Protein AF-A0A5K1D3H4-F1 (afdb_monomer_lite)

Secondary structure (DSSP, 8-state):
-HHHHHHHTT--SEEEETTEEEEEEPPTTS----EEEEEEEETGGGGGGT---EEEEEEEPPPGGG---------

Foldseek 3Di:
DVVVVQLVVLAAQWEAEPPDPDIDGRDNPRHNFKHKYKYQWAPPVCVVVVDDIDMDMDIDGDDPVPPDPPPPVDD

Organism: NCBI:txid210225

Radius of gyration: 14.48 Å; chains: 1; bounding box: 37×28×36 Å

Sequence (75 aa):
VFSNCLKSSGRTGIIASEEEDVPVAVEESYSGNYIVVFDPLDGSSNIDAAVSTGSIFGIYSPNDECLADVEVDGT

Structure (mmCIF, N/CA/C/O backbone):
data_AF-A0A5K1D3H4-F1
#
_entry.id   AF-A0A5K1D3H4-F1
#
loop_
_atom_site.group_PDB
_atom_site.id
_atom_site.type_symbol
_atom_site.label_atom_id
_atom_site.label_alt_id
_atom_site.label_comp_id
_atom_site.label_asym_id
_atom_site.label_entity_id
_atom_site.label_seq_id
_atom_site.pdbx_PDB_ins_code
_atom_site.Cartn_x
_atom_site.Cartn_y
_atom_site.Cartn_z
_atom_site.occupancy
_atom_site.B_iso_or_equiv
_atom_site.auth_seq_id
_atom_site.auth_comp_id
_atom_site.auth_asym_id
_atom_site.auth_atom_id
_atom_site.pdbx_PDB_model_num
ATOM 1 N N . VAL A 1 1 ? 9.436 0.849 5.172 1.00 76.25 1 VAL A N 1
ATOM 2 C CA . VAL A 1 1 ? 9.445 2.226 5.741 1.00 76.25 1 VAL A CA 1
ATOM 3 C C . VAL A 1 1 ? 8.051 2.837 5.723 1.00 76.25 1 VAL A C 1
ATOM 5 O O . VAL A 1 1 ? 7.527 3.095 6.795 1.00 76.25 1 VAL A O 1
ATOM 8 N N . PHE A 1 2 ? 7.420 2.978 4.552 1.00 77.12 2 PHE A N 1
ATOM 9 C CA . PHE A 1 2 ? 6.087 3.580 4.411 1.00 77.12 2 PHE A CA 1
ATOM 10 C C . PHE A 1 2 ? 4.995 2.900 5.260 1.00 77.12 2 PHE A C 1
ATOM 12 O O . PHE A 1 2 ? 4.341 3.573 6.050 1.00 77.12 2 PHE A O 1
ATOM 19 N N . SER A 1 3 ? 4.885 1.565 5.211 1.00 73.94 3 SER A N 1
ATOM 20 C CA . SER A 1 3 ? 3.943 0.801 6.055 1.00 73.94 3 SER A CA 1
ATOM 21 C C . SER A 1 3 ? 4.151 1.052 7.559 1.00 73.94 3 SER A C 1
ATOM 23 O O . SER A 1 3 ? 3.194 1.294 8.287 1.00 73.94 3 SER A O 1
ATOM 25 N N . ASN A 1 4 ? 5.402 1.116 8.032 1.00 80.31 4 ASN A N 1
ATOM 26 C CA . ASN A 1 4 ? 5.691 1.428 9.438 1.00 80.31 4 ASN A CA 1
ATOM 27 C C . ASN A 1 4 ? 5.309 2.872 9.803 1.00 80.31 4 ASN A C 1
ATOM 29 O O . ASN A 1 4 ? 4.778 3.100 10.888 1.00 80.31 4 ASN A O 1
ATOM 33 N N . CYS A 1 5 ? 5.528 3.836 8.903 1.00 81.12 5 CYS A N 1
ATOM 34 C CA . CYS A 1 5 ? 5.090 5.219 9.099 1.00 81.12 5 CYS A CA 1
ATOM 35 C C . CYS A 1 5 ? 3.559 5.314 9.190 1.00 81.12 5 CYS A C 1
ATOM 37 O O . CYS A 1 5 ? 3.044 5.953 10.107 1.00 81.12 5 CYS A O 1
ATOM 39 N N . LEU A 1 6 ? 2.833 4.624 8.304 1.00 77.81 6 LEU A N 1
ATOM 40 C CA . LEU A 1 6 ? 1.367 4.570 8.305 1.00 77.81 6 LEU A CA 1
ATOM 41 C C . LEU A 1 6 ? 0.801 3.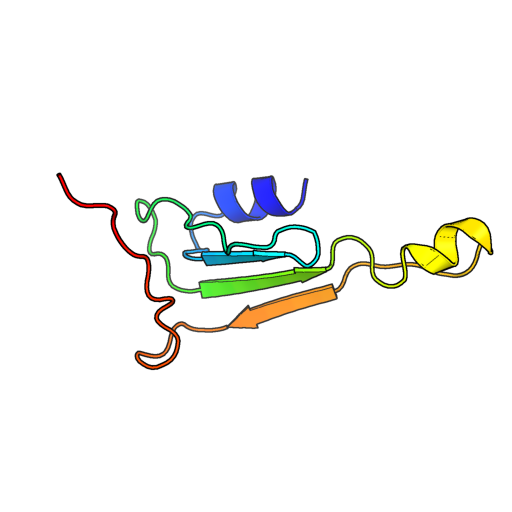907 9.562 1.00 77.81 6 LEU A C 1
ATOM 43 O O . LEU A 1 6 ? -0.156 4.428 10.136 1.00 77.81 6 LEU A O 1
ATOM 47 N N . LYS A 1 7 ? 1.419 2.810 10.014 1.00 74.81 7 LYS A N 1
ATOM 48 C CA . LYS A 1 7 ? 1.080 2.134 11.275 1.00 74.81 7 LYS A CA 1
ATOM 49 C C . LYS A 1 7 ? 1.299 3.057 12.475 1.00 74.81 7 LYS A C 1
ATOM 51 O O . LYS A 1 7 ? 0.447 3.145 13.348 1.00 74.81 7 LYS A O 1
ATOM 56 N N . SER A 1 8 ? 2.399 3.813 12.485 1.00 77.06 8 SER A N 1
ATOM 57 C CA . SER A 1 8 ? 2.697 4.773 13.559 1.00 77.06 8 SER A CA 1
ATOM 58 C C . SER A 1 8 ? 1.827 6.036 13.535 1.00 77.06 8 SER A C 1
ATOM 60 O O . SER A 1 8 ? 1.740 6.733 14.542 1.00 77.06 8 SER A O 1
ATOM 62 N N . SER A 1 9 ? 1.177 6.345 12.405 1.00 74.88 9 SER A N 1
ATOM 63 C CA . SER A 1 9 ? 0.357 7.552 12.263 1.00 74.88 9 SER A CA 1
ATOM 64 C C . SER A 1 9 ? -0.926 7.505 13.095 1.00 74.88 9 SER A C 1
ATOM 66 O O . SER A 1 9 ? -1.517 8.563 13.310 1.00 74.88 9 SER A O 1
ATOM 68 N N . GLY A 1 10 ? -1.395 6.319 13.499 1.00 70.25 10 GLY A N 1
ATOM 69 C CA . GLY A 1 10 ? -2.633 6.166 14.268 1.00 70.25 10 GLY A CA 1
ATOM 70 C C . GLY A 1 10 ? -3.880 6.712 13.557 1.00 70.25 10 GLY A C 1
ATOM 71 O O . GLY A 1 10 ? -4.775 7.255 14.188 1.00 70.25 10 GLY A O 1
ATOM 72 N N . ARG A 1 11 ? -3.910 6.702 12.222 1.00 70.25 11 ARG A N 1
ATOM 73 C CA . ARG A 1 11 ? -5.076 7.153 11.430 1.00 70.25 11 ARG A CA 1
ATOM 74 C C . ARG A 1 11 ? -5.488 6.142 10.367 1.00 70.25 11 ARG A C 1
ATOM 76 O O . ARG A 1 11 ? -6.502 6.330 9.708 1.00 70.25 11 ARG A O 1
ATOM 83 N N . THR A 1 12 ? -4.690 5.097 10.194 1.00 71.25 12 THR A N 1
ATOM 84 C CA . THR A 1 12 ? -4.854 4.088 9.155 1.00 71.25 12 THR A CA 1
ATOM 85 C C . THR A 1 12 ? -5.468 2.857 9.797 1.00 71.25 12 THR A C 1
ATOM 87 O O . THR A 1 12 ? -4.890 2.359 10.755 1.00 71.25 12 THR A O 1
ATOM 90 N N . GLY A 1 13 ? -6.617 2.398 9.303 1.00 74.88 13 GLY A N 1
ATOM 91 C CA . GLY A 1 13 ? -7.258 1.161 9.765 1.00 74.88 13 GLY A CA 1
ATOM 92 C C . GLY A 1 13 ? -6.859 -0.050 8.923 1.00 74.88 13 GLY A C 1
ATOM 93 O O . GLY A 1 13 ? -6.643 -1.136 9.450 1.00 74.88 13 GLY A O 1
ATOM 94 N N . ILE A 1 14 ? -6.697 0.148 7.612 1.00 79.25 14 ILE A N 1
ATOM 95 C CA . ILE A 1 14 ? -6.350 -0.910 6.657 1.00 79.25 14 ILE A CA 1
ATOM 96 C C . ILE A 1 14 ? -5.245 -0.404 5.730 1.00 79.25 14 ILE A C 1
ATOM 98 O O . ILE A 1 14 ? -5.320 0.722 5.229 1.00 79.25 14 ILE A O 1
ATOM 102 N N . ILE A 1 15 ? -4.229 -1.236 5.499 1.00 82.94 15 ILE A N 1
ATOM 103 C CA . ILE A 1 15 ? -3.160 -0.994 4.526 1.00 82.94 15 ILE A CA 1
ATOM 104 C C . ILE A 1 15 ? -3.178 -2.113 3.485 1.00 82.94 15 ILE A C 1
ATOM 106 O O . ILE A 1 15 ? -2.973 -3.270 3.835 1.00 82.94 15 ILE A O 1
ATOM 110 N N . ALA A 1 16 ? -3.359 -1.766 2.214 1.00 83.75 16 ALA A N 1
ATOM 111 C CA . ALA A 1 16 ? -3.164 -2.676 1.087 1.00 83.75 16 ALA A CA 1
ATOM 112 C C . ALA A 1 16 ? -1.907 -2.274 0.303 1.00 83.75 16 ALA A C 1
ATOM 114 O O . ALA A 1 16 ? -1.648 -1.080 0.120 1.00 83.75 16 ALA A O 1
ATOM 115 N N . SER A 1 17 ? -1.126 -3.256 -0.143 1.00 83.81 17 SER A N 1
ATOM 116 C CA . SER A 1 17 ? 0.130 -3.048 -0.869 1.00 83.81 17 SER A CA 1
ATOM 117 C C . SER A 1 17 ? 0.191 -3.956 -2.091 1.00 83.81 17 SER A C 1
ATOM 119 O O . SER A 1 17 ? -0.295 -5.073 -2.009 1.00 83.81 17 SER A O 1
ATOM 121 N N . GLU A 1 18 ? 0.808 -3.514 -3.190 1.00 81.06 18 GLU A N 1
ATOM 122 C CA . GLU A 1 18 ? 1.032 -4.370 -4.376 1.00 81.06 18 GLU A CA 1
ATOM 123 C C . GLU A 1 18 ? 1.857 -5.626 -4.039 1.00 81.06 18 GLU A C 1
ATOM 125 O O . GLU A 1 18 ? 1.543 -6.719 -4.491 1.00 81.06 18 GLU A O 1
ATOM 130 N N . GLU A 1 19 ? 2.826 -5.481 -3.137 1.00 79.62 19 GLU A N 1
ATOM 131 C CA . GLU A 1 19 ? 3.676 -6.571 -2.633 1.00 79.62 19 GLU A CA 1
ATOM 132 C C . GLU A 1 19 ? 2.982 -7.565 -1.669 1.00 79.62 19 GLU A C 1
ATOM 134 O O . GLU A 1 19 ? 3.585 -8.569 -1.295 1.00 79.62 19 GLU A O 1
ATOM 139 N N . GLU A 1 20 ? 1.757 -7.292 -1.199 1.00 79.06 20 GLU A N 1
ATOM 140 C CA . GLU A 1 20 ? 1.070 -8.112 -0.185 1.00 79.06 20 GLU A CA 1
ATOM 141 C C . GLU A 1 20 ? -0.302 -8.577 -0.700 1.00 79.06 20 GLU A C 1
ATOM 143 O O . GLU A 1 20 ? -1.188 -7.758 -0.939 1.00 79.06 20 GLU A O 1
ATOM 148 N N . ASP A 1 21 ? -0.514 -9.894 -0.797 1.00 77.81 21 ASP A N 1
ATOM 149 C CA . ASP A 1 21 ? -1.781 -10.472 -1.287 1.00 77.81 21 ASP A CA 1
ATOM 150 C C . ASP A 1 21 ? -2.983 -10.159 -0.377 1.00 77.81 21 ASP A C 1
ATOM 152 O O . ASP A 1 21 ? -4.126 -10.106 -0.836 1.00 77.81 21 ASP A O 1
ATOM 156 N N . VAL A 1 22 ? -2.740 -9.972 0.926 1.00 78.56 22 VAL A N 1
ATOM 157 C CA . VAL A 1 22 ? -3.790 -9.754 1.928 1.00 78.56 22 VAL A CA 1
ATOM 158 C C . VAL A 1 22 ? -3.616 -8.378 2.575 1.00 78.56 22 VAL A C 1
ATOM 160 O O . VAL A 1 22 ? -2.529 -8.064 3.069 1.00 78.56 22 VAL A O 1
ATOM 163 N N . PRO A 1 23 ? -4.674 -7.546 2.630 1.00 78.44 23 PRO A N 1
ATOM 164 C CA . PRO A 1 23 ? -4.604 -6.254 3.291 1.00 78.44 23 PRO A CA 1
ATOM 165 C C . PRO A 1 23 ? -4.337 -6.415 4.791 1.00 78.44 23 PRO A C 1
ATOM 167 O O . PRO A 1 23 ? -4.948 -7.226 5.486 1.00 78.44 23 PRO A O 1
ATOM 170 N N . VAL A 1 24 ? -3.429 -5.595 5.309 1.00 78.88 24 VAL A N 1
ATOM 171 C CA . VAL A 1 24 ? -3.007 -5.621 6.707 1.00 78.88 24 VAL A CA 1
ATOM 172 C C . VAL A 1 24 ? -3.891 -4.679 7.517 1.00 78.88 24 VAL A C 1
ATOM 174 O O . VAL A 1 24 ? -3.844 -3.458 7.333 1.00 78.88 24 VAL A O 1
ATOM 177 N N . ALA A 1 25 ? -4.659 -5.239 8.451 1.00 71.50 25 ALA A N 1
ATOM 178 C CA . ALA A 1 25 ? -5.350 -4.461 9.471 1.00 71.50 25 ALA A CA 1
ATOM 179 C C . ALA A 1 25 ? -4.332 -3.859 10.453 1.00 71.50 25 ALA A C 1
ATOM 181 O O . ALA A 1 25 ? -3.410 -4.532 10.924 1.00 71.50 25 ALA A O 1
ATOM 182 N N . VAL A 1 26 ? -4.478 -2.573 10.749 1.00 72.06 26 VAL A N 1
ATOM 183 C CA . VAL A 1 26 ? -3.677 -1.869 11.753 1.00 72.06 26 VAL A CA 1
ATOM 184 C C . VAL A 1 26 ? -4.541 -1.729 12.999 1.00 72.06 26 VAL A C 1
ATOM 186 O O . VAL A 1 26 ? -5.685 -1.299 12.890 1.00 72.06 26 VAL A O 1
ATOM 189 N N . GLU A 1 27 ? -4.011 -2.109 14.167 1.00 62.66 27 GLU A N 1
ATOM 190 C CA . GLU A 1 27 ? -4.777 -2.097 15.420 1.00 62.66 27 GLU A CA 1
ATOM 191 C C . GLU A 1 27 ? -5.537 -0.775 15.633 1.00 62.66 27 GLU A C 1
ATOM 193 O O . GLU A 1 27 ? -4.955 0.312 15.639 1.00 62.66 27 GLU A O 1
ATOM 198 N N . GLU A 1 28 ? -6.844 -0.906 15.883 1.00 54.41 28 GLU A N 1
ATOM 199 C CA . GLU A 1 28 ? -7.853 0.155 16.028 1.00 54.41 28 GLU A CA 1
ATOM 200 C C . GLU A 1 28 ? -7.618 1.151 17.175 1.00 54.41 28 GLU A C 1
ATOM 202 O O . GLU A 1 28 ? -8.405 2.085 17.344 1.00 54.41 28 GLU A O 1
ATOM 207 N N . SER A 1 29 ? -6.538 1.007 17.954 1.00 51.47 29 SER A N 1
ATOM 208 C CA . SER A 1 29 ? -6.254 1.848 19.130 1.00 51.47 29 SER A CA 1
ATOM 209 C C . SER A 1 29 ? -6.241 3.353 18.825 1.00 51.47 29 SER A C 1
ATOM 211 O O . SER A 1 29 ? -6.397 4.168 19.734 1.00 51.47 29 SER A O 1
ATOM 213 N N . TYR A 1 30 ? -6.116 3.737 17.553 1.00 51.53 30 TYR A N 1
ATOM 214 C CA . TYR A 1 30 ? -6.308 5.103 17.098 1.00 51.53 30 TYR A CA 1
ATOM 215 C C . TYR A 1 30 ? -7.231 5.150 15.875 1.00 51.53 30 TYR A C 1
ATOM 217 O O . TYR A 1 30 ? -6.764 5.098 14.743 1.00 51.53 30 TYR A O 1
ATOM 225 N N . SER A 1 31 ? -8.544 5.266 16.103 1.00 55.00 31 SER A N 1
ATOM 226 C CA . SER A 1 31 ? -9.530 5.803 15.145 1.00 55.00 31 SER A CA 1
ATOM 227 C C . SER A 1 31 ? -9.245 5.452 13.675 1.00 55.00 31 SER A C 1
ATOM 229 O O . SER A 1 31 ? -8.910 6.352 12.896 1.00 55.00 31 SER A O 1
ATOM 231 N N . GLY A 1 32 ? -9.278 4.158 13.334 1.00 56.94 32 GLY A N 1
ATOM 232 C CA . GLY A 1 32 ? -8.964 3.591 12.015 1.00 56.94 32 GLY A CA 1
ATOM 233 C C . GLY A 1 32 ? -9.890 4.089 10.900 1.00 56.94 32 GLY A C 1
ATOM 234 O O . GLY A 1 32 ? -10.662 3.334 10.329 1.00 56.94 32 GLY A O 1
ATOM 235 N N . ASN A 1 33 ? -9.807 5.380 10.590 1.00 71.56 33 ASN A N 1
ATOM 236 C CA . ASN A 1 33 ? -10.750 6.118 9.756 1.00 71.56 33 ASN A CA 1
ATOM 237 C C . ASN A 1 33 ? -10.254 6.285 8.321 1.00 71.56 33 ASN A C 1
ATOM 239 O O . ASN A 1 33 ? -10.824 7.085 7.587 1.00 71.56 33 ASN A O 1
ATOM 243 N N . TYR A 1 34 ? -9.173 5.608 7.931 1.00 78.38 34 TYR A N 1
ATOM 244 C CA . TYR A 1 34 ? -8.667 5.667 6.567 1.00 78.38 34 TYR A CA 1
ATOM 245 C C . TYR A 1 34 ? -8.137 4.315 6.107 1.00 78.38 34 TYR A C 1
ATOM 247 O O . TYR A 1 34 ? -7.415 3.625 6.833 1.00 78.38 34 TYR A O 1
ATOM 255 N N . ILE A 1 35 ? -8.483 3.976 4.871 1.00 82.25 35 ILE A N 1
ATOM 256 C CA . ILE A 1 35 ? -7.910 2.865 4.120 1.00 82.25 35 ILE A CA 1
ATOM 257 C C . ILE A 1 35 ? -6.805 3.454 3.251 1.00 82.25 35 ILE A C 1
ATOM 259 O O . ILE A 1 35 ? -7.031 4.433 2.535 1.00 82.25 35 ILE A O 1
ATOM 263 N N . VAL A 1 36 ? -5.610 2.878 3.317 1.00 85.25 36 VAL A N 1
ATOM 264 C CA . VAL A 1 36 ? -4.474 3.313 2.503 1.00 85.25 36 VAL A CA 1
ATOM 265 C C . VAL A 1 36 ? -4.071 2.183 1.574 1.00 85.25 36 VAL A C 1
ATOM 267 O O . VAL A 1 36 ? -3.760 1.085 2.023 1.00 85.25 36 VAL A O 1
ATOM 270 N N . VAL A 1 37 ? -4.068 2.464 0.276 1.00 86.69 37 VAL A N 1
ATOM 271 C CA . VAL A 1 37 ? -3.555 1.559 -0.758 1.00 86.69 37 VAL A CA 1
ATOM 272 C C . VAL A 1 37 ? -2.261 2.153 -1.282 1.00 86.69 37 VAL A C 1
ATOM 274 O O . VAL A 1 37 ? -2.189 3.364 -1.500 1.00 86.69 37 VAL A O 1
ATOM 277 N N . PHE A 1 38 ? -1.230 1.340 -1.457 1.00 86.62 38 PHE A N 1
ATOM 278 C CA . PHE A 1 38 ? 0.094 1.835 -1.802 1.00 86.62 38 PHE A CA 1
ATOM 279 C C . PHE A 1 38 ? 0.868 0.870 -2.694 1.00 86.62 38 PHE A C 1
ATOM 281 O O . PHE A 1 38 ? 0.865 -0.333 -2.481 1.00 86.62 38 PHE A O 1
ATOM 288 N N . ASP A 1 39 ? 1.568 1.432 -3.666 1.00 86.75 39 ASP A N 1
ATOM 289 C CA . ASP A 1 39 ? 2.578 0.767 -4.471 1.00 86.75 39 ASP A CA 1
ATOM 290 C C . ASP A 1 39 ? 3.951 1.330 -4.050 1.00 86.75 39 ASP A C 1
ATOM 292 O O . ASP A 1 39 ? 4.229 2.521 -4.279 1.00 86.75 39 ASP A O 1
ATOM 296 N N . PRO A 1 40 ? 4.795 0.530 -3.369 1.00 78.69 40 PRO A N 1
ATOM 297 C CA . PRO A 1 40 ? 6.113 0.974 -2.941 1.00 78.69 40 PRO A CA 1
ATOM 298 C C . PRO A 1 40 ? 7.029 1.351 -4.079 1.00 78.69 40 PRO A C 1
ATOM 300 O O . PRO A 1 40 ? 7.908 2.198 -3.868 1.00 78.69 40 PRO A O 1
ATOM 303 N N . LEU A 1 41 ? 6.851 0.739 -5.240 1.00 80.00 41 LEU A N 1
ATOM 304 C CA . LEU A 1 41 ? 7.793 0.863 -6.324 1.00 80.00 41 LEU A CA 1
ATOM 305 C C . LEU A 1 41 ? 7.084 0.619 -7.657 1.00 80.00 41 LEU A C 1
ATOM 307 O O . LEU A 1 41 ? 7.253 -0.416 -8.300 1.00 80.00 41 LEU A O 1
ATOM 311 N N . ASP A 1 42 ? 6.356 1.647 -8.093 1.00 75.06 42 ASP A N 1
ATOM 312 C CA . ASP A 1 42 ? 5.705 1.658 -9.393 1.00 75.06 42 ASP A CA 1
ATOM 313 C C . ASP A 1 42 ? 6.777 1.545 -10.483 1.00 75.06 42 ASP A C 1
ATOM 315 O O . ASP A 1 42 ? 7.761 2.305 -10.549 1.00 75.06 42 ASP A O 1
ATOM 319 N N . GLY A 1 43 ? 6.610 0.517 -11.309 1.00 68.62 43 GLY A N 1
ATOM 320 C CA . GLY A 1 43 ? 7.592 0.118 -12.300 1.00 68.62 43 GLY A CA 1
ATOM 321 C C . GLY A 1 43 ? 8.841 -0.520 -11.694 1.00 68.62 43 GLY A C 1
ATOM 322 O O . GLY A 1 43 ? 9.944 -0.203 -12.131 1.00 68.62 43 GLY A O 1
ATOM 323 N N . SER A 1 44 ? 8.708 -1.453 -10.751 1.00 73.06 44 SER A N 1
ATOM 324 C CA . SER A 1 44 ? 9.818 -2.304 -10.279 1.00 73.06 44 SER A CA 1
ATOM 325 C C . SER A 1 44 ? 10.607 -2.951 -11.426 1.00 73.06 44 SER A C 1
ATOM 327 O O . SER A 1 44 ? 11.835 -2.990 -11.403 1.00 73.06 44 SER A O 1
ATOM 329 N N . SER A 1 45 ? 9.920 -3.321 -12.510 1.00 71.75 45 SER A N 1
ATOM 330 C CA . SER A 1 45 ? 10.526 -3.819 -13.757 1.00 71.75 45 SER A CA 1
ATOM 331 C C . SER A 1 45 ? 11.386 -2.783 -14.508 1.00 71.75 45 SER A C 1
ATOM 333 O O . SER A 1 45 ? 12.195 -3.146 -15.359 1.00 71.75 45 SER A O 1
ATOM 335 N N . ASN A 1 46 ? 11.242 -1.489 -14.206 1.00 70.12 46 ASN A N 1
ATOM 336 C CA . ASN A 1 46 ? 12.010 -0.396 -14.810 1.00 70.12 46 ASN A CA 1
ATOM 337 C C . ASN A 1 46 ? 13.355 -0.145 -14.108 1.00 70.12 46 ASN A C 1
ATOM 339 O O . ASN A 1 46 ? 14.193 0.570 -14.668 1.00 70.12 46 ASN A O 1
ATOM 343 N N . ILE A 1 47 ? 13.590 -0.742 -12.928 1.00 68.44 47 ILE A N 1
ATOM 344 C CA . ILE A 1 47 ? 14.887 -0.675 -12.231 1.00 68.44 47 ILE A CA 1
ATOM 345 C C . ILE A 1 47 ? 16.005 -1.229 -13.119 1.00 68.44 47 ILE A C 1
ATOM 347 O O . ILE A 1 47 ? 17.048 -0.589 -13.254 1.00 68.44 47 ILE A O 1
ATOM 351 N N . ASP A 1 48 ? 15.764 -2.359 -13.789 1.00 69.31 48 ASP A N 1
ATOM 352 C CA . ASP A 1 48 ? 16.757 -3.019 -14.648 1.00 69.31 48 ASP A CA 1
ATOM 353 C C . ASP A 1 48 ? 17.106 -2.196 -15.899 1.00 69.31 48 ASP A C 1
ATOM 355 O O . ASP A 1 48 ? 18.172 -2.364 -16.494 1.00 69.31 48 ASP A O 1
ATOM 359 N N . ALA A 1 49 ? 16.229 -1.265 -16.283 1.00 73.19 49 ALA A N 1
ATOM 360 C CA . ALA A 1 49 ? 16.416 -0.370 -17.419 1.00 73.19 49 ALA A CA 1
ATOM 361 C C . ALA A 1 49 ? 16.976 1.014 -17.030 1.00 73.19 49 ALA A C 1
ATOM 363 O O . ALA A 1 49 ? 17.175 1.851 -17.912 1.00 73.19 49 ALA A O 1
ATOM 364 N N . ALA A 1 50 ? 17.233 1.271 -15.738 1.00 70.56 50 ALA A N 1
ATOM 365 C CA . ALA A 1 50 ? 17.656 2.573 -15.201 1.00 70.56 50 ALA A CA 1
ATOM 366 C C . ALA A 1 50 ? 16.726 3.745 -15.590 1.00 70.56 50 ALA A C 1
ATOM 368 O O . ALA A 1 50 ? 17.166 4.887 -15.751 1.00 70.56 50 ALA A O 1
ATOM 369 N N . VAL A 1 51 ? 15.433 3.459 -15.751 1.00 78.69 51 VAL A N 1
ATOM 370 C CA . VAL A 1 51 ? 14.389 4.456 -16.029 1.00 78.69 51 VAL A CA 1
ATOM 371 C C . VAL A 1 51 ? 13.822 4.972 -14.698 1.00 78.69 51 VAL A C 1
ATOM 373 O O . VAL A 1 51 ? 14.057 4.394 -13.639 1.00 78.69 51 VAL A O 1
ATOM 376 N N . SER A 1 52 ? 13.104 6.097 -14.720 1.00 76.00 52 SER A N 1
ATOM 377 C CA . SER A 1 52 ? 12.457 6.646 -13.526 1.00 76.00 52 SER A CA 1
ATOM 378 C C . SER A 1 52 ? 11.498 5.640 -12.881 1.00 76.00 52 SER A C 1
ATOM 380 O O . SER A 1 52 ? 10.630 5.095 -13.560 1.00 76.00 52 SER A O 1
ATOM 382 N N . THR A 1 53 ? 11.622 5.479 -11.566 1.00 83.94 53 THR A N 1
ATOM 383 C CA . THR A 1 53 ? 10.674 4.775 -10.690 1.00 83.94 53 THR A CA 1
ATOM 384 C C . THR A 1 53 ? 10.131 5.748 -9.636 1.00 83.94 53 THR A C 1
ATOM 386 O O . THR A 1 53 ? 10.680 6.843 -9.455 1.00 83.94 53 THR A O 1
ATOM 389 N N . GLY A 1 54 ? 9.050 5.382 -8.953 1.00 83.56 54 GLY A N 1
ATOM 390 C CA . GLY A 1 54 ? 8.421 6.176 -7.901 1.00 83.56 54 GLY A CA 1
AT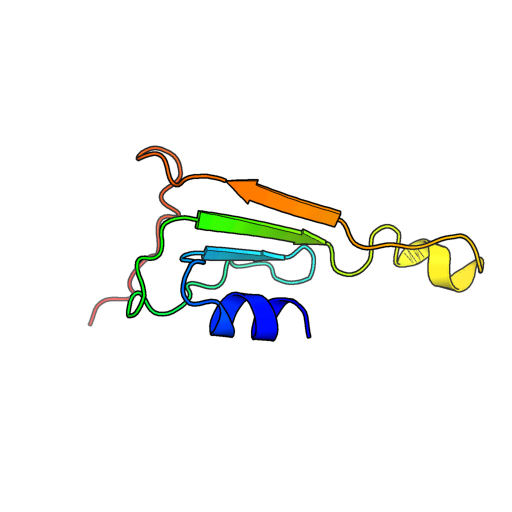OM 391 C C . GLY A 1 54 ? 7.495 5.326 -7.037 1.00 83.56 54 GLY A C 1
ATOM 392 O O . GLY A 1 54 ? 7.389 4.125 -7.234 1.00 83.56 54 GLY A O 1
ATOM 393 N N . SER A 1 55 ? 6.824 5.949 -6.073 1.00 84.06 55 SER A N 1
ATOM 394 C CA . SER A 1 55 ? 5.812 5.274 -5.253 1.00 84.06 55 SER A CA 1
ATOM 395 C C . SER A 1 55 ? 4.455 5.925 -5.482 1.00 84.06 55 SER A C 1
ATOM 397 O O . SER A 1 55 ? 4.368 7.153 -5.588 1.00 84.06 55 SER A O 1
ATOM 399 N N . ILE A 1 56 ? 3.397 5.123 -5.507 1.00 87.81 56 ILE A N 1
ATOM 400 C CA . ILE A 1 56 ? 2.015 5.591 -5.654 1.00 87.81 56 ILE A CA 1
ATOM 401 C C . ILE A 1 56 ? 1.261 5.265 -4.369 1.00 87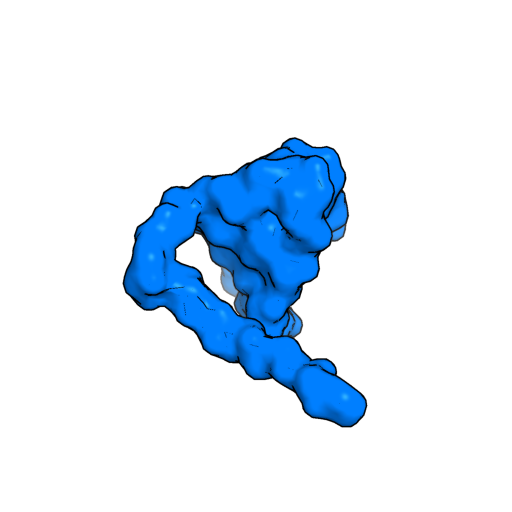.81 56 ILE A C 1
ATOM 403 O O . ILE A 1 56 ? 1.450 4.211 -3.777 1.00 87.81 56 ILE A O 1
ATOM 407 N N . PHE A 1 57 ? 0.394 6.163 -3.905 1.00 88.69 57 PHE A N 1
ATOM 408 C CA . PHE A 1 57 ? -0.508 5.861 -2.795 1.00 88.69 57 PHE A CA 1
ATOM 409 C C . PHE A 1 57 ? -1.862 6.549 -2.964 1.00 88.69 57 PHE A C 1
ATOM 411 O O . PHE A 1 57 ? -1.961 7.631 -3.542 1.00 88.69 57 PHE A O 1
ATOM 418 N N . GLY A 1 58 ? -2.899 5.921 -2.419 1.00 87.19 58 GLY A N 1
ATOM 419 C CA . GLY A 1 58 ? -4.260 6.436 -2.331 1.00 87.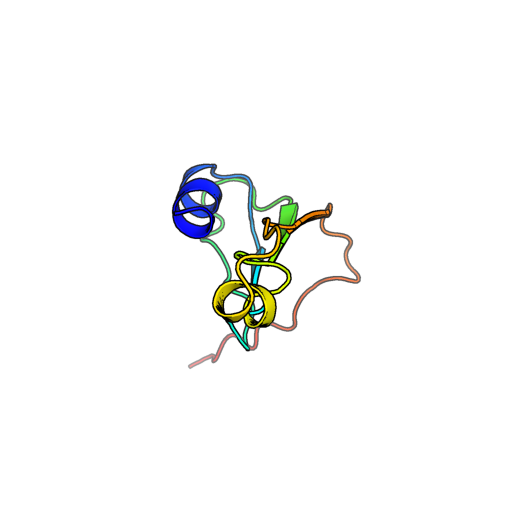19 58 GLY A CA 1
ATOM 420 C C . GLY A 1 58 ? -4.783 6.322 -0.903 1.00 87.19 58 GLY A C 1
ATOM 421 O O . GLY A 1 58 ? -4.553 5.319 -0.231 1.00 87.19 58 GLY A O 1
ATOM 422 N N . ILE A 1 59 ? -5.477 7.361 -0.438 1.00 86.88 59 ILE A N 1
ATOM 423 C CA . ILE A 1 59 ? -6.089 7.414 0.893 1.00 86.88 59 ILE A CA 1
ATOM 424 C C . ILE A 1 59 ? -7.596 7.539 0.706 1.00 86.88 59 ILE A C 1
ATOM 426 O O . ILE A 1 59 ? -8.068 8.476 0.062 1.00 86.88 59 ILE A O 1
ATOM 430 N N . TYR A 1 60 ? -8.339 6.613 1.296 1.00 83.12 60 TYR A N 1
ATOM 431 C CA . TYR A 1 60 ? -9.788 6.529 1.197 1.00 83.12 60 TYR A CA 1
ATOM 432 C C . TYR A 1 60 ? -10.411 6.662 2.579 1.00 83.12 60 TYR A C 1
ATOM 434 O O . TYR A 1 60 ? -9.875 6.153 3.564 1.00 83.12 60 TYR A O 1
ATOM 442 N N . SER A 1 61 ? -11.562 7.327 2.647 1.00 80.81 61 SER A N 1
ATOM 443 C CA . SER A 1 61 ? -12.430 7.228 3.818 1.00 80.81 61 SER A CA 1
ATOM 444 C C . SER A 1 61 ? -13.122 5.862 3.789 1.00 80.81 61 SER A C 1
ATOM 446 O O . SER A 1 61 ? -13.592 5.469 2.718 1.00 80.81 61 SER A O 1
ATOM 448 N N . PRO A 1 62 ? -13.214 5.139 4.914 1.00 71.25 62 PRO A N 1
ATOM 449 C CA . PRO A 1 62 ? -14.020 3.939 5.001 1.00 71.25 62 PRO A CA 1
ATOM 450 C C . PRO A 1 62 ? -15.477 4.351 4.790 1.00 71.25 62 PRO A C 1
ATOM 452 O O . PRO A 1 62 ? -16.010 5.190 5.514 1.00 71.25 62 PRO A O 1
ATOM 455 N N . ASN A 1 63 ? -16.088 3.797 3.753 1.00 67.00 63 ASN A N 1
ATOM 456 C CA . ASN A 1 63 ? -17.536 3.740 3.612 1.00 67.00 63 ASN A CA 1
ATOM 457 C C . ASN A 1 63 ? -17.968 2.323 4.004 1.00 67.00 63 ASN A C 1
ATOM 459 O O . ASN A 1 63 ? -17.186 1.389 3.825 1.00 67.00 63 ASN A O 1
ATOM 463 N N . ASP A 1 64 ? -19.205 2.154 4.476 1.00 59.44 64 ASP A N 1
ATOM 464 C CA . ASP A 1 64 ? -19.748 0.851 4.904 1.00 59.44 64 ASP A CA 1
ATOM 465 C C . ASP A 1 64 ? -19.658 -0.252 3.823 1.00 59.44 64 ASP A C 1
ATOM 467 O O . ASP A 1 64 ? -19.704 -1.434 4.143 1.00 59.44 64 ASP A O 1
ATOM 471 N N . GLU A 1 65 ? -19.478 0.108 2.545 1.00 59.97 65 GLU A N 1
ATOM 472 C CA . GLU A 1 65 ? -19.332 -0.841 1.427 1.00 59.97 65 GLU A CA 1
ATOM 473 C C . GLU A 1 65 ? -17.892 -1.336 1.187 1.00 59.97 65 GLU A C 1
ATOM 475 O O . GLU A 1 65 ? -17.683 -2.260 0.406 1.00 59.97 65 GLU A O 1
ATOM 480 N N . CYS A 1 66 ? -16.889 -0.739 1.841 1.00 52.91 66 CYS A N 1
ATOM 481 C CA . CYS A 1 66 ? -15.471 -1.110 1.724 1.00 52.91 66 CYS A CA 1
ATOM 482 C C . CYS A 1 66 ? -14.959 -1.869 2.957 1.00 52.91 66 CYS A C 1
ATOM 484 O O . CYS A 1 66 ? -13.768 -1.804 3.275 1.00 52.91 66 CYS A O 1
ATOM 486 N N . LEU A 1 67 ? -15.842 -2.561 3.677 1.00 57.16 67 LEU A N 1
ATOM 487 C CA . LEU A 1 67 ? -15.417 -3.492 4.711 1.00 57.16 67 LEU A CA 1
ATOM 488 C C . LEU A 1 67 ? -14.777 -4.689 4.007 1.00 57.16 67 LEU A C 1
ATOM 490 O O . LEU A 1 67 ? -15.456 -5.464 3.341 1.00 57.16 67 LEU A O 1
ATOM 494 N N . ALA A 1 68 ? -13.452 -4.805 4.110 1.00 57.41 68 ALA A N 1
ATOM 495 C CA . ALA A 1 68 ? -12.813 -6.080 3.843 1.00 57.41 68 ALA A CA 1
ATOM 496 C C . ALA A 1 68 ? -13.451 -7.077 4.813 1.00 57.41 68 ALA A C 1
ATOM 498 O O . ALA A 1 68 ? -13.452 -6.815 6.019 1.00 57.41 68 ALA A O 1
ATOM 499 N N . ASP A 1 69 ? -14.023 -8.163 4.292 1.00 53.81 69 ASP A N 1
ATOM 500 C CA . ASP A 1 69 ? -14.450 -9.303 5.094 1.00 53.81 69 ASP A CA 1
ATOM 501 C C . ASP A 1 69 ? -13.194 -9.873 5.759 1.00 53.81 69 ASP A C 1
ATOM 503 O O . ASP A 1 69 ? -12.539 -10.783 5.254 1.00 53.81 69 ASP A O 1
ATOM 507 N N . VAL A 1 70 ? -12.783 -9.267 6.871 1.00 56.25 70 VAL A N 1
ATOM 508 C CA . VAL A 1 70 ? -11.800 -9.855 7.759 1.00 56.25 70 VAL A CA 1
ATOM 509 C C . VAL A 1 70 ? -12.547 -11.026 8.364 1.00 56.25 70 VAL A C 1
ATOM 511 O O . VAL A 1 70 ? -13.316 -10.857 9.311 1.00 56.25 70 VAL A O 1
ATOM 514 N N . GLU A 1 71 ? -12.384 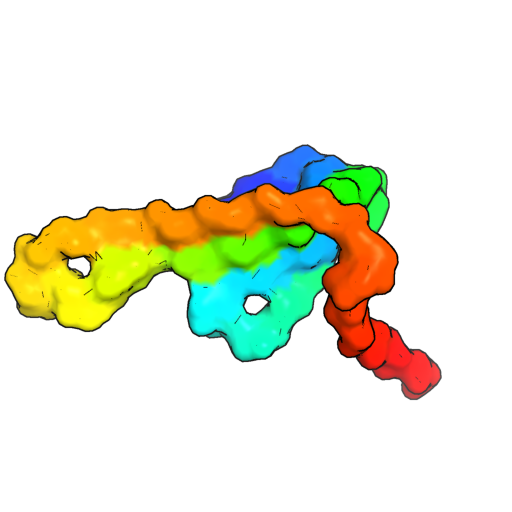-12.205 7.765 1.00 50.72 71 GLU A N 1
ATOM 515 C CA . GLU A 1 71 ? -12.640 -13.464 8.446 1.00 50.72 71 GLU A CA 1
ATOM 516 C C . GLU A 1 71 ? -11.787 -13.427 9.714 1.00 50.72 71 GLU A C 1
ATOM 518 O O . GLU A 1 71 ? -10.593 -13.722 9.724 1.00 50.72 71 GLU A O 1
ATOM 523 N N . VAL A 1 72 ? -12.401 -12.949 10.794 1.00 49.38 72 VAL A N 1
ATOM 524 C CA . VAL A 1 72 ? -11.921 -13.182 12.140 1.00 49.38 72 VAL A CA 1
ATOM 525 C C . VAL A 1 72 ? -12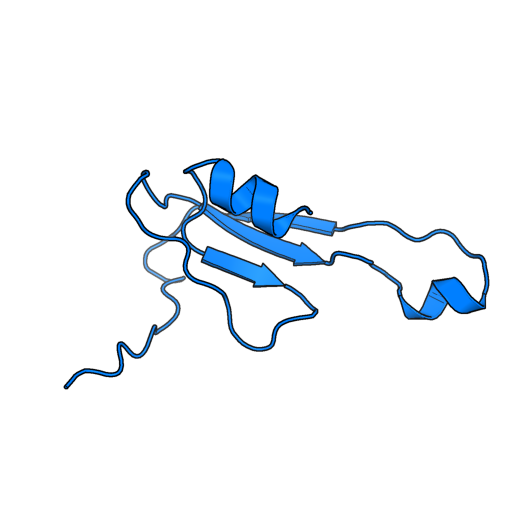.039 -14.685 12.280 1.00 49.38 72 VAL A C 1
ATOM 527 O O . VAL A 1 72 ? -13.144 -15.194 12.471 1.00 49.38 72 VAL A O 1
ATOM 530 N N . ASP A 1 73 ? -10.921 -15.381 12.084 1.00 46.34 73 ASP A N 1
ATOM 531 C CA . ASP A 1 73 ? -10.783 -16.797 12.394 1.00 46.34 73 ASP A CA 1
ATOM 532 C C . ASP A 1 73 ? -11.102 -16.940 13.889 1.00 46.34 73 ASP A C 1
ATOM 534 O O . ASP A 1 73 ? -10.297 -16.665 14.782 1.00 46.34 73 ASP A O 1
ATOM 538 N N . GLY A 1 74 ? -12.386 -17.159 14.151 1.00 50.28 74 GLY A N 1
ATOM 539 C CA . GLY A 1 74 ? -12.956 -17.294 15.468 1.00 50.28 74 GLY A CA 1
ATOM 540 C C . GLY A 1 74 ? -12.741 -18.719 15.944 1.00 50.28 74 GLY A C 1
ATOM 541 O O . GLY A 1 74 ? -13.048 -19.658 15.216 1.00 50.28 74 GLY A O 1
ATOM 542 N N . THR A 1 75 ? -12.344 -18.827 17.213 1.00 40.31 75 THR A N 1
ATOM 543 C CA . THR A 1 75 ? -12.268 -20.032 18.066 1.00 40.31 75 THR A CA 1
ATOM 544 C C . THR A 1 75 ? -11.102 -20.991 17.869 1.00 40.31 75 THR A C 1
ATOM 546 O O . THR A 1 75 ? -10.907 -21.517 16.760 1.00 40.31 75 THR A O 1
#

InterPro domains:
  IPR000146 Fructose-1,6-bisphosphatase class 1 [PTHR11556] (1-71)
  IPR033391 Fructose-1-6-bisphosphatase class I, N-terminal [PF00316] (2-63)

pLDDT: mean 72.11, std 11.8, range [40.31, 88.69]